Protein AF-A0A4P6EKT5-F1 (afdb_monomer)

Mean predicted aligned error: 14.94 Å

Structure (mmCIF, N/CA/C/O backbone):
data_AF-A0A4P6EKT5-F1
#
_entry.id   AF-A0A4P6EKT5-F1
#
loop_
_atom_site.group_PDB
_atom_site.id
_atom_site.type_symbol
_atom_site.label_atom_id
_atom_site.label_alt_id
_atom_site.label_comp_id
_atom_site.label_asym_id
_atom_site.label_entity_id
_atom_site.label_seq_id
_atom_site.pdbx_PDB_ins_code
_atom_site.Cartn_x
_atom_site.Cartn_y
_atom_site.Cartn_z
_atom_site.occupancy
_atom_site.B_iso_or_equiv
_atom_site.auth_seq_id
_atom_site.auth_comp_id
_atom_site.auth_asym_id
_atom_site.auth_atom_id
_atom_site.pdbx_PDB_model_num
ATOM 1 N N . MET A 1 1 ? 75.323 2.016 -79.384 1.00 43.81 1 MET A N 1
ATOM 2 C CA . MET A 1 1 ? 74.392 1.222 -78.558 1.00 43.81 1 MET A CA 1
ATOM 3 C C . MET A 1 1 ? 74.397 1.798 -77.155 1.00 43.81 1 MET A C 1
ATOM 5 O O . MET A 1 1 ? 75.401 1.647 -76.482 1.00 43.81 1 MET A O 1
ATOM 9 N N . LEU A 1 2 ? 73.335 2.485 -76.743 1.00 44.22 2 LEU A N 1
ATOM 10 C CA . LEU A 1 2 ? 73.057 2.832 -75.346 1.00 44.22 2 LEU A CA 1
ATOM 11 C C . LEU A 1 2 ? 71.533 2.922 -75.242 1.00 44.22 2 LEU A C 1
ATOM 13 O O . LEU A 1 2 ? 70.921 3.800 -75.841 1.00 44.22 2 LEU A O 1
ATOM 17 N N . GLY A 1 3 ? 70.935 1.916 -74.606 1.00 45.44 3 GLY A N 1
ATOM 18 C CA . GLY A 1 3 ? 69.505 1.854 -74.338 1.00 45.44 3 GLY A CA 1
ATOM 19 C C . GLY A 1 3 ? 69.230 2.393 -72.943 1.00 45.44 3 GLY A C 1
ATOM 20 O O . GLY A 1 3 ? 69.654 1.789 -71.962 1.00 45.44 3 GLY A O 1
ATOM 21 N N . GLU A 1 4 ? 68.513 3.509 -72.856 1.00 47.66 4 GLU A N 1
ATOM 22 C CA . GLU A 1 4 ? 67.884 3.956 -71.616 1.00 47.66 4 GLU A CA 1
ATOM 23 C C . GLU A 1 4 ? 66.466 3.385 -71.551 1.00 47.66 4 GLU A C 1
ATOM 25 O O . GLU A 1 4 ? 65.536 3.856 -72.204 1.00 47.66 4 GLU A O 1
ATOM 30 N N . THR A 1 5 ? 66.286 2.335 -70.754 1.00 54.72 5 THR A N 1
ATOM 31 C CA . THR A 1 5 ? 64.961 1.867 -70.347 1.00 54.72 5 THR A CA 1
ATOM 32 C C . THR A 1 5 ? 64.418 2.802 -69.270 1.00 54.72 5 THR A C 1
ATOM 34 O O . THR A 1 5 ? 64.662 2.607 -68.077 1.00 54.72 5 THR A O 1
ATOM 37 N N . GLY A 1 6 ? 63.679 3.829 -69.691 1.00 50.50 6 GLY A N 1
ATOM 38 C CA . GLY A 1 6 ? 62.895 4.677 -68.799 1.00 50.50 6 GLY A CA 1
ATOM 39 C C . GLY A 1 6 ? 61.802 3.863 -68.103 1.00 50.50 6 GLY A C 1
ATOM 40 O O . GLY A 1 6 ? 60.821 3.447 -68.717 1.00 50.50 6 GLY A O 1
ATOM 41 N N . ARG A 1 7 ? 61.968 3.626 -66.799 1.00 55.72 7 ARG A N 1
ATOM 42 C CA . ARG A 1 7 ? 60.959 3.012 -65.930 1.00 55.72 7 ARG A CA 1
ATOM 43 C C . ARG A 1 7 ? 59.828 4.021 -65.709 1.00 55.72 7 ARG A C 1
ATOM 45 O O . ARG A 1 7 ? 59.929 4.888 -64.849 1.00 55.72 7 ARG A O 1
ATOM 52 N N . GLN A 1 8 ? 58.757 3.923 -66.494 1.00 56.00 8 GLN A N 1
ATOM 53 C CA . GLN A 1 8 ? 57.528 4.681 -66.249 1.00 56.00 8 GLN A CA 1
ATOM 54 C C . GLN A 1 8 ? 56.895 4.213 -64.933 1.00 56.00 8 GLN A C 1
ATOM 56 O O . GLN A 1 8 ? 56.340 3.119 -64.841 1.00 56.00 8 GLN A O 1
ATOM 61 N N . VAL A 1 9 ? 56.988 5.055 -63.906 1.00 55.38 9 VAL A N 1
ATOM 62 C CA . VAL A 1 9 ? 56.207 4.925 -62.675 1.00 55.38 9 VAL A CA 1
ATOM 63 C C . VAL A 1 9 ? 54.763 5.281 -63.027 1.00 55.38 9 VAL A C 1
ATOM 65 O O . VAL A 1 9 ? 54.404 6.453 -63.117 1.00 55.38 9 VAL A O 1
ATOM 68 N N . GLN A 1 10 ? 53.940 4.265 -63.285 1.00 56.88 10 GLN A N 1
ATOM 69 C CA . GLN A 1 10 ? 52.498 4.440 -63.444 1.00 56.88 10 GLN A CA 1
ATOM 70 C C . GLN A 1 10 ? 51.913 4.936 -62.120 1.00 56.88 10 GLN A C 1
ATOM 72 O O . GLN A 1 10 ? 51.812 4.189 -61.148 1.00 56.88 10 GLN A O 1
ATOM 77 N N . SER A 1 11 ? 51.556 6.221 -62.080 1.00 57.22 11 SER A N 1
ATOM 78 C CA . SER A 1 11 ? 50.776 6.784 -60.980 1.00 57.22 11 SER A CA 1
ATOM 79 C C . SER A 1 11 ? 49.351 6.227 -61.043 1.00 57.22 11 SER A C 1
ATOM 81 O O . SER A 1 11 ? 48.744 6.251 -62.117 1.00 57.22 11 SER A O 1
ATOM 83 N N . PRO A 1 12 ? 48.800 5.714 -59.929 1.00 56.16 12 PRO A N 1
ATOM 84 C CA . PRO A 1 12 ? 47.447 5.179 -59.909 1.00 56.16 12 PRO A CA 1
ATOM 85 C C . PRO A 1 12 ? 46.445 6.278 -60.278 1.00 56.16 12 PRO A C 1
ATOM 87 O O . PRO A 1 12 ? 46.505 7.392 -59.755 1.00 56.16 12 PRO A O 1
ATOM 90 N N . ALA A 1 13 ? 45.530 5.959 -61.196 1.00 61.94 13 ALA A N 1
ATOM 91 C CA . ALA A 1 13 ? 44.534 6.899 -61.690 1.00 61.94 13 ALA A CA 1
ATOM 92 C C . ALA A 1 13 ? 43.679 7.462 -60.529 1.00 61.94 13 ALA A C 1
ATOM 94 O O . ALA A 1 13 ? 43.288 6.708 -59.629 1.00 61.94 13 ALA A O 1
ATOM 95 N N . PRO A 1 14 ? 43.352 8.768 -60.541 1.00 60.31 14 PRO A N 1
ATOM 96 C CA . PRO A 1 14 ? 42.637 9.445 -59.453 1.00 60.31 14 PRO A CA 1
ATOM 97 C C . PRO A 1 14 ? 41.260 8.833 -59.143 1.00 60.31 14 PRO A C 1
ATOM 99 O O . PRO A 1 14 ? 40.780 8.935 -58.013 1.00 60.31 14 PRO A O 1
ATOM 102 N N . ASP A 1 15 ? 40.643 8.142 -60.101 1.00 66.75 15 ASP A N 1
ATOM 103 C CA . ASP A 1 15 ? 39.347 7.482 -59.913 1.00 66.75 15 ASP A CA 1
ATOM 104 C C . ASP A 1 15 ? 39.442 6.194 -59.082 1.00 66.75 15 ASP A C 1
ATOM 106 O O . ASP A 1 15 ? 38.541 5.903 -58.291 1.00 66.75 15 ASP A O 1
ATOM 110 N N . SER A 1 16 ? 40.575 5.488 -59.138 1.00 66.81 16 SER A N 1
ATOM 111 C CA . SER A 1 16 ? 40.838 4.314 -58.294 1.00 66.81 16 SER A CA 1
ATOM 112 C C . SER A 1 16 ? 40.995 4.708 -56.823 1.00 66.81 16 SER A C 1
ATOM 114 O O . SER A 1 16 ? 40.473 4.036 -55.932 1.00 66.81 16 SER A O 1
ATOM 116 N N . ALA A 1 17 ? 41.654 5.842 -56.557 1.00 66.44 17 ALA A N 1
ATOM 117 C CA . ALA A 1 17 ? 41.811 6.377 -55.206 1.00 66.44 17 ALA A CA 1
ATOM 118 C C . ALA A 1 17 ? 40.467 6.840 -54.615 1.00 66.44 17 ALA A C 1
ATOM 120 O O . ALA A 1 17 ? 40.151 6.528 -53.465 1.00 66.44 17 ALA A O 1
ATOM 121 N N . ARG A 1 18 ? 39.627 7.516 -55.412 1.00 69.56 18 ARG A N 1
ATOM 122 C CA . ARG A 1 18 ? 38.277 7.938 -54.995 1.00 69.56 18 ARG A CA 1
ATOM 123 C C . ARG A 1 18 ? 37.367 6.748 -54.687 1.00 69.56 18 ARG A C 1
ATOM 125 O O . ARG A 1 18 ? 36.663 6.772 -53.677 1.00 69.56 18 ARG A O 1
ATOM 132 N N . GLY A 1 19 ? 37.418 5.696 -55.506 1.00 69.31 19 GLY A N 1
ATOM 133 C CA . GLY A 1 19 ? 36.674 4.455 -55.276 1.00 69.31 19 GLY A CA 1
ATOM 134 C C . GLY A 1 19 ? 37.071 3.753 -53.973 1.00 69.31 19 GLY A C 1
ATOM 135 O O . GLY A 1 19 ? 36.201 3.312 -53.219 1.00 69.31 19 GLY A O 1
ATOM 136 N N . LEU A 1 20 ? 38.368 3.726 -53.650 1.00 70.00 20 LEU A N 1
ATOM 137 C CA . LEU A 1 20 ? 38.875 3.116 -52.418 1.00 70.00 20 LEU A CA 1
ATOM 138 C C . LEU A 1 20 ? 38.437 3.884 -51.162 1.00 70.00 20 LEU A C 1
ATOM 140 O O . LEU A 1 20 ? 38.005 3.277 -50.182 1.00 70.00 20 LEU A O 1
ATOM 144 N N . VAL A 1 21 ? 38.494 5.220 -51.197 1.00 71.88 21 VAL A N 1
ATOM 145 C CA . VAL A 1 21 ? 38.071 6.087 -50.082 1.00 71.88 21 VAL A CA 1
ATOM 146 C C . VAL A 1 21 ? 36.554 6.006 -49.865 1.00 71.88 21 VAL A C 1
ATOM 148 O O . VAL A 1 21 ? 36.082 5.918 -48.725 1.00 71.88 21 VAL A O 1
ATOM 151 N N . ALA A 1 22 ? 35.773 5.961 -50.948 1.00 71.75 22 ALA A N 1
ATOM 152 C CA . ALA A 1 22 ? 34.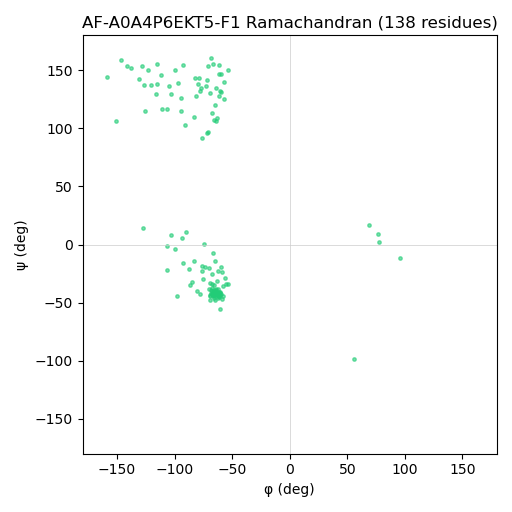330 5.735 -50.884 1.00 71.75 22 ALA A CA 1
ATOM 153 C C . ALA A 1 22 ? 33.988 4.336 -50.331 1.00 71.75 22 ALA A C 1
ATOM 155 O O . ALA A 1 22 ? 33.061 4.192 -49.532 1.00 71.75 22 ALA A O 1
ATOM 156 N N . GLY A 1 23 ? 34.760 3.309 -50.697 1.00 71.38 23 GLY A N 1
ATOM 157 C CA . GLY A 1 23 ? 34.627 1.953 -50.161 1.00 71.38 23 GLY A CA 1
ATOM 158 C C . GLY A 1 23 ? 34.953 1.870 -48.668 1.00 71.38 23 GLY A C 1
ATOM 159 O O . GLY A 1 23 ? 34.153 1.343 -47.893 1.00 71.38 23 GLY A O 1
ATOM 160 N N . LEU A 1 24 ? 36.075 2.459 -48.239 1.00 71.38 24 LEU A N 1
ATOM 161 C CA . LEU A 1 24 ? 36.501 2.474 -46.835 1.00 71.38 24 LEU A CA 1
ATOM 162 C C . LEU A 1 24 ? 35.522 3.233 -45.936 1.00 71.38 24 LEU A C 1
ATOM 164 O O . LEU A 1 24 ? 35.211 2.774 -44.838 1.00 71.38 24 LEU A O 1
ATOM 168 N N . SER A 1 25 ? 35.021 4.387 -46.383 1.00 65.88 25 SER A N 1
ATOM 169 C CA . SER A 1 25 ? 34.046 5.179 -45.620 1.00 65.88 25 SER A CA 1
ATOM 170 C C . SER A 1 25 ? 32.711 4.444 -45.461 1.00 65.88 25 SER A C 1
ATOM 172 O O . SER A 1 25 ? 32.126 4.444 -44.374 1.00 65.88 25 SER A O 1
ATOM 174 N N . ARG A 1 26 ? 32.256 3.744 -46.507 1.00 65.88 26 ARG A N 1
ATOM 175 C CA . ARG A 1 26 ? 31.032 2.932 -46.479 1.00 65.88 26 ARG A CA 1
ATOM 176 C C . ARG A 1 26 ? 31.198 1.677 -45.610 1.00 65.88 26 ARG A C 1
ATOM 178 O O . ARG A 1 26 ? 30.284 1.342 -44.857 1.00 65.88 26 ARG A O 1
ATOM 185 N N . ALA A 1 27 ? 32.368 1.035 -45.646 1.00 65.56 27 ALA A N 1
ATOM 186 C CA . ALA A 1 27 ? 32.715 -0.091 -44.776 1.00 65.56 27 ALA A CA 1
ATOM 187 C C . ALA A 1 27 ? 32.830 0.331 -43.300 1.00 65.56 27 ALA A C 1
ATOM 189 O O . ALA A 1 27 ? 32.252 -0.324 -42.434 1.00 65.56 27 ALA A O 1
ATOM 190 N N . ARG A 1 28 ? 33.476 1.472 -43.013 1.00 67.31 28 ARG A N 1
ATOM 191 C CA . ARG A 1 28 ? 33.546 2.052 -41.661 1.00 67.31 28 ARG A CA 1
ATOM 192 C C . ARG A 1 28 ? 32.164 2.357 -41.103 1.00 67.31 28 ARG A C 1
ATOM 194 O O . ARG A 1 28 ? 31.885 1.944 -39.987 1.00 67.31 28 ARG A O 1
ATOM 201 N N . ARG A 1 29 ? 31.283 2.997 -41.885 1.00 65.25 29 ARG A N 1
ATOM 202 C CA . ARG A 1 29 ? 29.899 3.279 -41.459 1.00 65.25 29 ARG A CA 1
ATOM 203 C C . ARG A 1 29 ? 29.135 2.011 -41.083 1.00 65.25 29 ARG A C 1
ATOM 205 O O . ARG A 1 29 ? 28.459 1.990 -40.060 1.00 65.25 29 ARG A O 1
ATOM 212 N N . ARG A 1 30 ? 29.246 0.952 -41.890 1.00 66.81 30 ARG A N 1
ATOM 213 C CA . ARG A 1 30 ? 28.594 -0.335 -41.597 1.00 66.81 30 ARG A CA 1
ATOM 214 C C . ARG A 1 30 ? 29.160 -0.983 -40.333 1.00 66.81 30 ARG A C 1
ATOM 216 O O . ARG A 1 30 ? 28.382 -1.433 -39.501 1.00 66.81 30 ARG A O 1
ATOM 223 N N . GLY A 1 31 ? 30.482 -0.959 -40.156 1.00 64.56 31 GLY A N 1
ATOM 224 C CA . GLY A 1 31 ? 31.139 -1.453 -38.944 1.00 64.56 31 GLY A CA 1
ATOM 225 C C . GLY A 1 31 ? 30.712 -0.690 -37.688 1.00 64.56 31 GLY A C 1
ATOM 226 O O . GLY A 1 31 ? 30.353 -1.309 -36.693 1.00 64.56 31 GLY A O 1
ATOM 227 N N . THR A 1 32 ? 30.650 0.644 -37.746 1.00 65.19 32 THR A N 1
ATOM 228 C CA . THR A 1 32 ? 30.197 1.468 -36.612 1.00 65.19 32 THR A CA 1
ATOM 229 C C . THR A 1 32 ? 28.726 1.253 -36.273 1.00 65.19 32 THR A C 1
ATOM 231 O O . THR A 1 32 ? 28.374 1.273 -35.100 1.00 65.19 32 THR A O 1
ATOM 234 N N . ILE A 1 33 ? 27.868 1.012 -37.270 1.00 68.69 33 ILE A N 1
ATOM 235 C CA . ILE A 1 33 ? 26.448 0.716 -37.033 1.00 68.69 33 ILE A CA 1
ATOM 236 C C . ILE A 1 33 ? 26.291 -0.655 -36.368 1.00 68.69 33 ILE A C 1
ATOM 238 O O . ILE A 1 33 ? 25.538 -0.773 -35.408 1.00 68.69 33 ILE A O 1
ATOM 242 N N . LEU A 1 34 ? 27.020 -1.674 -36.834 1.00 69.62 34 LEU A N 1
ATOM 243 C CA . LEU A 1 34 ? 26.959 -3.021 -36.259 1.00 69.62 34 LEU A CA 1
ATOM 244 C C . LEU A 1 34 ? 27.492 -3.059 -34.821 1.00 69.62 34 LEU A C 1
ATOM 246 O O . LEU A 1 34 ? 26.838 -3.617 -33.945 1.00 69.62 34 LEU A O 1
ATOM 250 N N . VAL A 1 35 ? 28.640 -2.425 -34.560 1.00 66.75 35 VAL A N 1
ATOM 251 C CA . VAL A 1 35 ? 29.213 -2.332 -33.206 1.00 66.75 35 VAL A CA 1
ATOM 252 C C . VAL A 1 35 ? 28.323 -1.486 -32.293 1.00 66.75 35 VAL A C 1
ATOM 254 O O . VAL A 1 35 ? 28.070 -1.872 -31.155 1.00 66.75 35 VAL A O 1
ATOM 257 N N . GLY A 1 36 ? 27.786 -0.371 -32.797 1.00 66.81 36 GLY A N 1
ATOM 258 C CA . GLY A 1 36 ? 26.833 0.455 -32.059 1.00 66.81 36 GLY A CA 1
ATOM 259 C C . GLY A 1 36 ? 25.564 -0.313 -31.688 1.00 66.81 36 GLY A C 1
ATOM 260 O O . GLY A 1 36 ? 25.128 -0.247 -30.544 1.00 66.81 36 GLY A O 1
ATOM 261 N N . ALA A 1 37 ? 25.009 -1.103 -32.611 1.00 66.12 37 ALA A N 1
ATOM 262 C CA . ALA A 1 37 ? 23.833 -1.934 -32.360 1.00 66.12 37 ALA A CA 1
ATOM 263 C C . ALA A 1 37 ? 24.106 -3.042 -31.329 1.00 66.12 37 ALA A C 1
ATOM 265 O O . ALA A 1 37 ? 23.272 -3.271 -30.457 1.00 66.12 37 ALA A O 1
ATOM 266 N N . ALA A 1 38 ? 25.281 -3.679 -31.376 1.00 68.69 38 ALA A N 1
ATOM 267 C CA . ALA A 1 38 ? 25.667 -4.724 -30.426 1.00 68.69 38 ALA A CA 1
ATOM 268 C C . ALA A 1 38 ? 25.753 -4.230 -28.970 1.00 68.69 38 ALA A C 1
ATOM 270 O O . ALA A 1 38 ? 25.623 -5.035 -28.056 1.00 68.69 38 ALA A O 1
ATOM 271 N N . ILE A 1 39 ? 25.945 -2.925 -28.750 1.00 68.88 39 ILE A N 1
ATOM 272 C CA 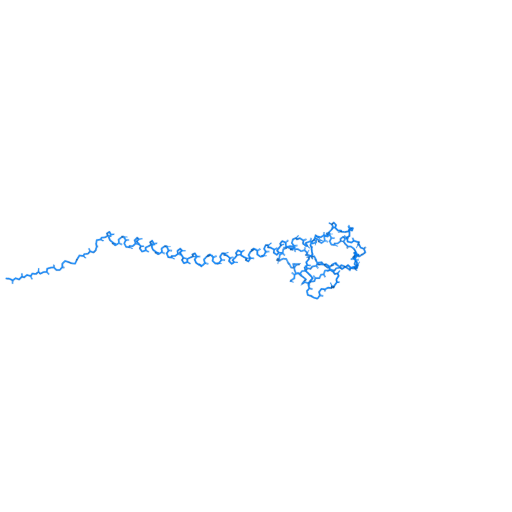. ILE A 1 39 ? 25.964 -2.308 -27.414 1.00 68.88 39 ILE A CA 1
ATOM 273 C C . ILE A 1 39 ? 24.601 -1.692 -27.080 1.00 68.88 39 ILE A C 1
ATOM 275 O O . ILE A 1 39 ? 24.078 -1.879 -25.983 1.00 68.88 39 ILE A O 1
ATOM 279 N N . ALA A 1 40 ? 24.002 -0.973 -28.030 1.00 71.81 40 ALA A N 1
ATOM 280 C CA . ALA A 1 40 ? 22.752 -0.260 -27.810 1.00 71.81 40 ALA A CA 1
ATOM 281 C C . ALA A 1 40 ? 21.581 -1.212 -27.552 1.00 71.81 40 ALA A C 1
ATOM 283 O O . ALA A 1 40 ? 20.786 -0.949 -26.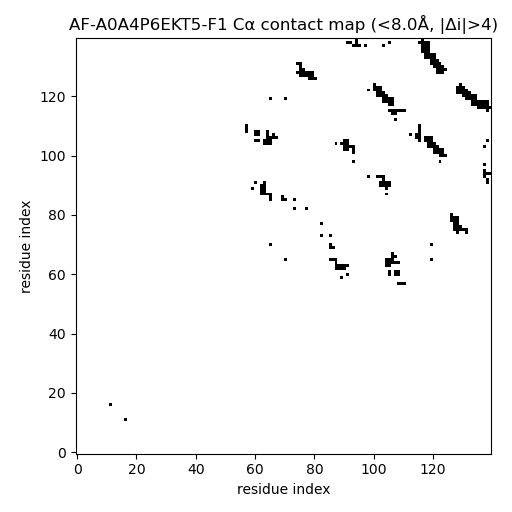659 1.00 71.81 40 ALA A O 1
ATOM 284 N N . ILE A 1 41 ? 21.481 -2.327 -28.284 1.00 75.56 41 ILE A N 1
ATOM 285 C CA . ILE A 1 41 ? 20.386 -3.291 -28.111 1.00 75.56 41 ILE A CA 1
ATOM 286 C C . ILE A 1 41 ? 20.370 -3.872 -26.688 1.00 75.56 41 ILE A C 1
ATOM 288 O O . ILE A 1 41 ? 19.344 -3.706 -26.028 1.00 75.56 41 ILE A O 1
ATOM 292 N N . PRO A 1 42 ? 21.457 -4.483 -26.166 1.00 73.69 42 PRO A N 1
ATOM 293 C CA . PRO A 1 42 ? 21.450 -5.014 -24.806 1.00 73.69 42 PRO A CA 1
ATOM 294 C C . PRO A 1 42 ? 21.193 -3.927 -23.757 1.00 73.69 42 PRO A C 1
ATOM 296 O O . PRO A 1 42 ? 20.399 -4.150 -22.844 1.00 73.69 42 PRO A O 1
ATOM 299 N N . ALA A 1 43 ? 21.782 -2.734 -23.911 1.00 73.31 43 ALA A N 1
ATOM 300 C CA . ALA A 1 43 ? 21.554 -1.617 -22.993 1.00 73.31 43 ALA A CA 1
ATOM 301 C C . ALA A 1 43 ? 20.083 -1.162 -22.971 1.00 73.31 43 ALA A C 1
ATOM 303 O O . ALA A 1 43 ? 19.512 -0.970 -21.899 1.00 73.31 43 ALA A O 1
ATOM 304 N N . VAL A 1 44 ? 19.447 -1.045 -24.141 1.00 75.50 44 VAL A N 1
ATOM 305 C CA . VAL A 1 44 ? 18.025 -0.692 -24.262 1.00 75.50 44 VAL A CA 1
ATOM 306 C C . VAL A 1 44 ? 17.142 -1.791 -23.682 1.00 75.50 44 VAL A C 1
ATOM 308 O O . VAL A 1 44 ? 16.199 -1.476 -22.964 1.00 75.50 44 VAL A O 1
ATOM 311 N N . THR A 1 45 ? 17.443 -3.070 -23.925 1.00 72.25 45 THR A N 1
ATOM 312 C CA . THR A 1 45 ? 16.665 -4.170 -23.333 1.00 72.25 45 THR A CA 1
ATOM 313 C C . THR A 1 45 ? 16.785 -4.210 -21.813 1.00 72.25 45 THR A C 1
ATOM 315 O O . THR A 1 45 ? 15.771 -4.355 -21.140 1.00 72.25 45 THR A O 1
ATOM 318 N N . LEU A 1 46 ? 17.987 -4.015 -21.259 1.00 69.62 46 LEU A N 1
ATOM 319 C CA . LEU A 1 46 ? 18.199 -3.936 -19.811 1.00 69.62 46 LEU A CA 1
ATOM 320 C C . LEU A 1 46 ? 17.438 -2.752 -19.205 1.00 69.62 46 LEU A C 1
ATOM 322 O O . LEU A 1 46 ? 16.723 -2.932 -18.224 1.00 69.62 46 LEU A O 1
ATOM 326 N N . GLY A 1 47 ? 17.525 -1.573 -19.827 1.00 71.62 47 GLY A N 1
ATOM 327 C CA . GLY A 1 47 ? 16.770 -0.395 -19.397 1.00 71.62 47 GLY A CA 1
ATOM 328 C C . GLY A 1 47 ? 15.252 -0.579 -19.496 1.00 71.62 47 GLY A C 1
ATOM 329 O O . GLY A 1 47 ? 14.516 -0.152 -18.615 1.00 71.62 47 GLY A O 1
ATOM 330 N N . ALA A 1 48 ? 14.759 -1.255 -20.534 1.00 71.19 48 ALA A N 1
ATOM 331 C CA . ALA A 1 48 ? 13.334 -1.537 -20.682 1.00 71.19 48 ALA A CA 1
ATOM 332 C C . ALA A 1 48 ? 12.821 -2.515 -19.613 1.00 71.19 48 ALA A C 1
ATOM 334 O O . ALA A 1 48 ? 11.708 -2.344 -19.122 1.00 71.19 48 ALA A O 1
ATOM 335 N N . VAL A 1 49 ? 13.622 -3.514 -19.225 1.00 73.25 49 VAL A N 1
ATOM 336 C CA . VAL A 1 49 ? 13.263 -4.466 -18.161 1.00 73.25 49 VAL A CA 1
ATOM 337 C C . VAL A 1 49 ? 13.194 -3.774 -16.802 1.00 73.25 49 VAL A C 1
ATOM 339 O O . VAL A 1 49 ? 12.229 -3.988 -16.074 1.00 73.25 49 VAL A O 1
ATOM 342 N N . THR A 1 50 ? 14.163 -2.918 -16.463 1.00 63.75 50 THR A N 1
ATOM 343 C CA . THR A 1 50 ? 14.152 -2.197 -15.179 1.00 63.75 50 THR A CA 1
ATOM 344 C C . THR A 1 50 ? 12.983 -1.221 -15.085 1.00 63.75 50 THR A C 1
ATOM 346 O O . THR A 1 50 ? 12.283 -1.202 -14.075 1.00 63.75 50 THR A O 1
ATOM 349 N N . VAL A 1 51 ? 12.713 -0.468 -16.156 1.00 64.31 51 VAL A N 1
ATOM 350 C CA . VAL A 1 51 ? 11.542 0.418 -16.232 1.00 64.31 51 VAL A CA 1
ATOM 351 C C . VAL A 1 51 ? 10.244 -0.390 -16.178 1.00 64.31 51 VAL A C 1
ATOM 353 O O . VAL A 1 51 ? 9.315 -0.011 -15.471 1.00 64.31 51 VAL A O 1
ATOM 356 N N . GLY 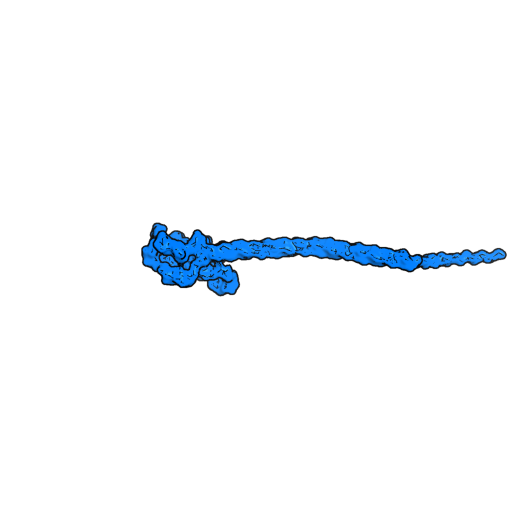A 1 52 ? 10.179 -1.528 -16.873 1.00 60.41 52 GLY A N 1
ATOM 357 C CA . GLY A 1 52 ? 9.021 -2.418 -16.856 1.00 60.41 52 GLY A CA 1
ATOM 358 C C . GLY A 1 52 ? 8.710 -2.975 -15.465 1.00 60.41 52 GLY A C 1
ATOM 359 O O . GLY A 1 52 ? 7.551 -2.951 -15.058 1.00 60.41 52 GLY A O 1
ATOM 360 N N . LEU A 1 53 ? 9.729 -3.418 -14.717 1.00 60.38 53 LEU A N 1
ATOM 361 C CA . LEU A 1 53 ? 9.572 -3.884 -13.334 1.00 60.38 53 LEU A CA 1
ATOM 362 C C . LEU A 1 53 ? 9.122 -2.757 -12.399 1.00 60.38 53 LEU A C 1
ATOM 364 O O . LEU A 1 53 ? 8.208 -2.960 -11.608 1.00 60.38 53 LEU A O 1
ATOM 368 N N . ALA A 1 54 ? 9.715 -1.567 -12.515 1.00 60.88 54 ALA A N 1
ATOM 369 C CA . ALA A 1 54 ? 9.326 -0.419 -11.698 1.00 60.88 54 ALA A CA 1
ATOM 370 C C . ALA A 1 54 ? 7.851 -0.039 -11.917 1.00 60.88 54 ALA A C 1
ATOM 372 O O . ALA A 1 54 ? 7.127 0.202 -10.955 1.00 60.88 54 ALA A O 1
ATOM 373 N N . VAL A 1 55 ? 7.387 -0.064 -13.172 1.00 59.72 55 VAL A N 1
ATOM 374 C CA . VAL A 1 55 ? 5.980 0.188 -13.528 1.00 59.72 55 VAL A CA 1
ATOM 375 C C . VAL A 1 55 ? 5.053 -0.942 -13.061 1.00 59.72 55 VAL A C 1
ATOM 377 O O . VAL A 1 55 ? 3.892 -0.696 -12.740 1.00 59.72 55 VAL A O 1
ATOM 380 N N . ALA A 1 56 ? 5.521 -2.191 -13.042 1.00 57.97 56 ALA A N 1
ATOM 381 C CA . ALA A 1 56 ? 4.735 -3.311 -12.531 1.00 57.97 56 ALA A CA 1
ATOM 382 C C . ALA A 1 56 ? 4.552 -3.215 -11.007 1.00 57.97 56 ALA A C 1
ATOM 384 O O . ALA A 1 56 ? 3.417 -3.277 -10.538 1.00 57.97 56 ALA A O 1
ATOM 385 N N . ASN A 1 57 ? 5.633 -2.959 -10.265 1.00 59.22 57 ASN A N 1
ATOM 386 C CA . ASN A 1 57 ? 5.595 -2.792 -8.811 1.00 59.22 57 ASN A CA 1
ATOM 387 C C . ASN A 1 57 ? 4.768 -1.569 -8.393 1.00 59.22 57 ASN A C 1
ATOM 389 O O . ASN A 1 57 ? 3.991 -1.643 -7.444 1.00 59.22 57 ASN A O 1
ATOM 393 N N . SER A 1 58 ? 4.855 -0.457 -9.132 1.00 55.06 58 SER A N 1
ATOM 394 C CA . SER A 1 58 ? 4.032 0.721 -8.840 1.00 55.06 58 SER A CA 1
ATOM 395 C C . SER A 1 58 ? 2.534 0.437 -9.010 1.00 55.06 58 SER A C 1
ATOM 397 O O . SER A 1 58 ? 1.720 0.960 -8.259 1.00 55.06 58 SER A O 1
ATOM 399 N N . ARG A 1 59 ? 2.151 -0.458 -9.934 1.00 56.88 59 ARG A N 1
ATOM 400 C CA . ARG A 1 59 ? 0.745 -0.858 -10.115 1.00 56.88 59 ARG A CA 1
ATOM 401 C C . ARG A 1 59 ? 0.202 -1.773 -9.020 1.00 56.88 59 ARG A C 1
ATOM 403 O O . ARG A 1 59 ? -1.020 -1.897 -8.918 1.00 56.88 59 ARG A O 1
ATOM 410 N N . GLU A 1 60 ? 1.058 -2.436 -8.251 1.00 55.03 60 GLU A N 1
ATOM 411 C CA . GLU A 1 60 ? 0.644 -3.187 -7.061 1.00 55.03 60 GLU A CA 1
ATOM 412 C C . GLU A 1 60 ? 0.399 -2.227 -5.890 1.00 55.03 60 GLU A C 1
ATOM 414 O O . GLU A 1 60 ? -0.654 -2.304 -5.255 1.00 55.03 60 GLU A O 1
ATOM 419 N N . ALA A 1 61 ? 1.281 -1.238 -5.710 1.00 55.16 61 ALA A N 1
ATOM 420 C CA . ALA A 1 61 ? 1.112 -0.164 -4.729 1.00 55.16 61 ALA A CA 1
ATOM 421 C C . ALA A 1 61 ? -0.123 0.716 -5.012 1.00 55.16 61 ALA A C 1
ATOM 423 O O . ALA A 1 61 ? -0.896 0.991 -4.097 1.00 55.16 61 ALA A O 1
ATOM 424 N N . ASP A 1 62 ? -0.392 1.063 -6.280 1.00 59.16 62 ASP A N 1
ATOM 425 C CA . ASP A 1 62 ? -1.597 1.814 -6.686 1.00 59.16 62 ASP A CA 1
ATOM 426 C C . ASP A 1 62 ? -2.906 1.133 -6.254 1.00 59.16 62 ASP A C 1
ATOM 428 O O . ASP A 1 62 ? -3.923 1.793 -6.043 1.00 59.16 62 ASP A O 1
ATOM 432 N N . ARG A 1 63 ? -2.913 -0.200 -6.140 1.00 66.25 63 ARG A N 1
ATOM 433 C CA . ARG A 1 63 ? -4.117 -0.974 -5.806 1.00 66.25 63 ARG A CA 1
ATOM 434 C C . ARG A 1 63 ? -4.298 -1.241 -4.318 1.00 66.25 63 ARG A C 1
ATOM 436 O O . ARG A 1 63 ? -5.398 -1.640 -3.932 1.00 66.25 63 ARG A O 1
ATOM 443 N N . ALA A 1 64 ? -3.245 -1.050 -3.529 1.00 75.19 64 ALA A N 1
ATOM 444 C CA . ALA A 1 64 ? -3.255 -1.153 -2.074 1.00 75.19 64 ALA A CA 1
ATOM 445 C C . ALA A 1 64 ? -3.250 0.225 -1.391 1.00 75.19 64 ALA A C 1
ATOM 447 O O . ALA A 1 64 ? -3.107 0.292 -0.173 1.00 75.19 64 ALA A O 1
ATOM 448 N N . LEU A 1 65 ? -3.399 1.308 -2.165 1.00 87.62 65 LEU A N 1
ATOM 449 C CA . LEU A 1 65 ? -3.433 2.674 -1.660 1.00 87.62 65 LEU A CA 1
ATOM 450 C C . LEU A 1 65 ? -4.688 2.909 -0.819 1.00 87.62 65 LEU A C 1
ATOM 452 O O . LEU A 1 65 ? -5.794 2.952 -1.358 1.00 87.62 65 LEU A O 1
ATOM 456 N N . LEU A 1 66 ? -4.501 3.128 0.478 1.00 90.19 66 LEU A N 1
ATOM 457 C CA . LEU A 1 66 ? -5.544 3.587 1.385 1.00 90.19 66 LEU A CA 1
ATOM 458 C C . LEU A 1 66 ? -5.252 5.047 1.721 1.00 90.19 66 LEU A C 1
ATOM 460 O O . LEU A 1 66 ? -4.212 5.352 2.296 1.00 90.19 66 LEU A O 1
ATOM 464 N N . THR A 1 67 ? -6.137 5.967 1.339 1.00 90.25 67 THR A N 1
ATOM 465 C CA . THR A 1 67 ? -5.871 7.392 1.576 1.00 90.25 67 THR A CA 1
ATOM 466 C C . THR A 1 67 ? -5.973 7.724 3.063 1.00 90.25 67 THR A C 1
ATOM 468 O O . THR A 1 67 ? -6.738 7.099 3.798 1.00 90.25 67 THR A O 1
ATOM 471 N N . ALA A 1 68 ? -5.262 8.762 3.511 1.00 90.88 68 ALA A N 1
ATOM 472 C CA . ALA A 1 68 ? -5.341 9.225 4.899 1.00 90.88 68 ALA A CA 1
ATOM 473 C C . ALA A 1 68 ? -6.783 9.559 5.338 1.00 90.88 68 ALA A C 1
ATOM 475 O O . ALA A 1 68 ? -7.161 9.316 6.482 1.00 90.88 68 ALA A O 1
ATOM 476 N N . GLU A 1 69 ? -7.608 10.075 4.421 1.00 92.00 69 GLU A N 1
ATOM 477 C CA . GLU A 1 69 ? -9.021 10.372 4.680 1.00 92.00 69 GLU A CA 1
ATOM 478 C C . GLU A 1 69 ? -9.856 9.101 4.882 1.00 92.00 69 GLU A C 1
ATOM 480 O O . GLU A 1 69 ? -10.701 9.060 5.775 1.00 92.00 69 GLU A O 1
ATOM 485 N N . GLN A 1 70 ? -9.622 8.057 4.081 1.00 94.44 70 GLN A N 1
ATOM 486 C CA . GLN A 1 70 ? -10.291 6.764 4.245 1.00 94.44 70 GLN A CA 1
ATOM 487 C C . GLN A 1 70 ? -9.818 6.062 5.518 1.00 94.44 70 GLN A C 1
ATOM 489 O O . GLN A 1 70 ? -10.641 5.578 6.289 1.00 94.44 70 GLN A O 1
ATOM 494 N N . PHE A 1 71 ? -8.508 6.055 5.777 1.00 94.38 71 PHE A N 1
ATOM 495 C CA . PHE A 1 71 ? -7.942 5.469 6.989 1.00 94.38 71 PHE A CA 1
ATOM 496 C C . PHE A 1 71 ? -8.489 6.142 8.254 1.00 9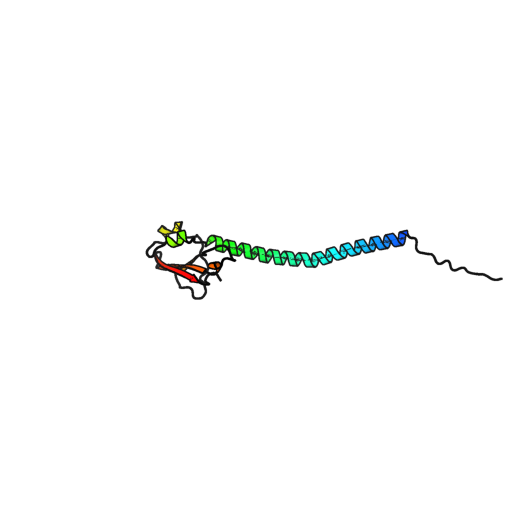4.38 71 PHE A C 1
ATOM 498 O O . PHE A 1 71 ? -8.896 5.456 9.185 1.00 94.38 71 PHE A O 1
ATOM 505 N N . GLY A 1 72 ? -8.598 7.476 8.266 1.00 95.06 72 GLY A N 1
ATOM 506 C CA . GLY A 1 72 ? -9.162 8.229 9.392 1.00 95.06 72 GLY A CA 1
ATOM 507 C C . GLY A 1 72 ? -10.650 7.965 9.671 1.00 95.06 72 GLY A C 1
ATOM 508 O O . GLY A 1 72 ? -11.148 8.335 10.736 1.00 95.06 72 GLY A O 1
ATOM 509 N N . GLN A 1 73 ? -11.368 7.332 8.739 1.00 96.31 73 GLN A N 1
ATOM 510 C CA . GLN A 1 73 ? -12.760 6.918 8.930 1.00 96.31 73 GLN A CA 1
ATOM 511 C C . GLN A 1 73 ? -12.889 5.534 9.573 1.00 96.31 73 GLN A C 1
ATOM 513 O O . GLN A 1 73 ? -13.933 5.256 10.159 1.00 96.31 73 GLN A O 1
ATOM 518 N N . ILE A 1 74 ? -11.848 4.700 9.502 1.00 97.25 74 ILE A N 1
ATOM 519 C CA . ILE A 1 74 ? -11.848 3.340 10.043 1.00 97.25 74 ILE A CA 1
ATOM 520 C C . ILE A 1 74 ? -11.660 3.390 11.557 1.00 97.25 74 ILE A C 1
ATOM 522 O O . ILE A 1 74 ? -10.774 4.073 12.075 1.00 97.25 74 ILE A O 1
ATOM 526 N N . ARG A 1 75 ? -12.494 2.652 12.287 1.00 96.75 75 ARG A N 1
ATOM 527 C CA . ARG A 1 75 ? -12.491 2.608 13.748 1.00 96.75 75 ARG A CA 1
ATOM 528 C C . ARG A 1 75 ? -12.440 1.179 14.259 1.00 96.75 75 ARG A C 1
ATOM 530 O O . ARG A 1 75 ? -12.902 0.235 13.628 1.00 96.75 75 ARG A O 1
ATOM 537 N N . VAL A 1 76 ? -11.901 1.032 15.465 1.00 97.25 76 VAL A N 1
ATOM 538 C CA . VAL A 1 76 ? -11.967 -0.231 16.205 1.00 97.25 76 VAL A CA 1
ATOM 539 C C . VAL A 1 76 ? -13.433 -0.613 16.427 1.00 97.25 76 VAL A C 1
ATOM 541 O O . VAL A 1 76 ? -14.230 0.207 16.882 1.00 97.25 76 VAL A O 1
ATOM 544 N N . GLY A 1 77 ? -13.761 -1.866 16.125 1.00 97.12 77 GLY A N 1
ATOM 545 C CA . GLY A 1 77 ? -15.106 -2.431 16.160 1.00 97.12 77 GLY A CA 1
ATOM 546 C C . GLY A 1 77 ? -15.824 -2.436 14.811 1.00 97.12 77 GLY A C 1
ATOM 547 O O . GLY A 1 77 ? -16.842 -3.115 14.700 1.00 97.12 77 GLY A O 1
ATOM 548 N N . ASP A 1 78 ? -15.308 -1.739 13.794 1.00 97.75 78 ASP A N 1
ATOM 549 C CA . ASP A 1 78 ? -15.907 -1.768 12.460 1.00 97.75 78 ASP A CA 1
ATOM 550 C C . ASP A 1 78 ? -15.821 -3.174 11.863 1.00 97.75 78 ASP A C 1
ATOM 552 O O . ASP A 1 78 ? -14.772 -3.824 11.905 1.00 97.75 78 ASP A O 1
ATOM 556 N N . ALA A 1 79 ? -16.923 -3.63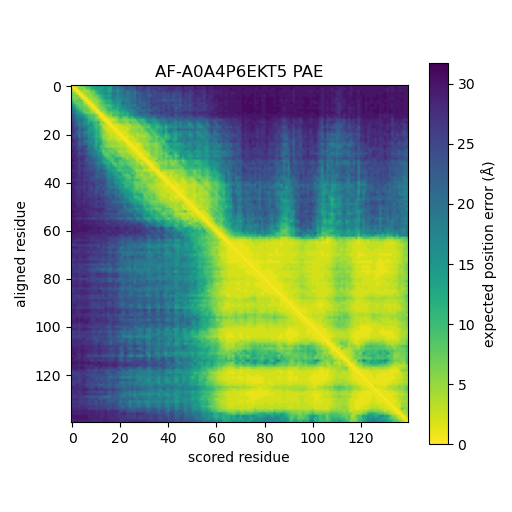4 11.274 1.00 97.00 79 ALA A N 1
ATOM 557 C CA . ALA A 1 79 ? -16.929 -4.864 10.502 1.00 97.00 79 ALA A CA 1
ATOM 558 C C . ALA A 1 79 ? -16.354 -4.615 9.109 1.00 97.00 79 ALA A C 1
ATOM 560 O O . ALA A 1 79 ? -16.699 -3.641 8.436 1.00 97.00 79 ALA A O 1
ATOM 561 N N . ARG A 1 80 ? -15.526 -5.544 8.630 1.00 94.50 80 ARG A N 1
ATOM 562 C CA . ARG A 1 80 ? -14.881 -5.472 7.314 1.00 94.50 80 ARG A CA 1
ATOM 563 C C . ARG A 1 80 ? -15.876 -5.260 6.171 1.00 94.50 80 ARG A C 1
ATOM 565 O O . ARG A 1 80 ? -15.562 -4.577 5.201 1.00 94.50 80 ARG A O 1
ATOM 572 N N . THR A 1 81 ? -17.079 -5.821 6.283 1.00 94.62 81 THR A N 1
ATOM 573 C CA . THR A 1 81 ? -18.159 -5.649 5.299 1.00 94.62 81 THR A CA 1
ATOM 574 C C . THR A 1 81 ? -18.703 -4.227 5.249 1.00 94.62 81 THR A C 1
ATOM 576 O O . THR A 1 81 ? -19.067 -3.756 4.174 1.00 94.62 81 THR A O 1
ATOM 579 N N . ASP A 1 82 ? -18.729 -3.535 6.384 1.00 95.56 82 ASP A N 1
ATOM 580 C CA . ASP A 1 82 ? -19.349 -2.217 6.518 1.00 95.56 82 ASP A CA 1
ATOM 581 C C . ASP A 1 82 ? -18.405 -1.133 5.984 1.00 95.56 82 ASP A C 1
ATOM 583 O O . ASP A 1 82 ? -18.816 -0.236 5.242 1.00 95.56 82 ASP A O 1
ATOM 587 N N . ILE A 1 83 ? -17.107 -1.280 6.264 1.00 95.69 83 ILE A N 1
ATOM 588 C CA . ILE A 1 83 ? -16.048 -0.384 5.775 1.00 95.69 83 ILE A CA 1
ATOM 589 C C . ILE A 1 83 ? -15.395 -0.855 4.474 1.00 95.69 83 ILE A C 1
ATOM 591 O O . ILE A 1 83 ? -14.460 -0.224 3.990 1.00 95.69 83 ILE A O 1
ATOM 595 N N . GLY A 1 84 ? -15.894 -1.923 3.849 1.00 92.88 84 GLY A N 1
ATOM 596 C CA . GLY A 1 84 ? -15.319 -2.476 2.617 1.00 92.88 84 GLY A CA 1
ATOM 597 C C . GLY A 1 84 ? -15.290 -1.493 1.439 1.00 92.88 84 GLY A C 1
ATOM 598 O O . GLY A 1 84 ? -14.520 -1.674 0.503 1.00 92.88 84 GLY A O 1
ATOM 599 N N . HIS A 1 85 ? -16.100 -0.433 1.491 1.00 92.00 85 HIS A N 1
ATOM 600 C CA . HIS A 1 85 ? -16.079 0.664 0.522 1.00 92.00 85 HIS A CA 1
ATOM 601 C C . HIS A 1 85 ? -14.900 1.637 0.716 1.00 92.00 85 HIS A C 1
ATOM 603 O O . HIS A 1 85 ? -14.532 2.336 -0.227 1.00 92.00 85 HIS A O 1
ATOM 609 N N . LEU A 1 86 ? -14.326 1.692 1.922 1.00 93.88 86 LEU A N 1
ATOM 610 C CA . LEU A 1 86 ? -13.117 2.453 2.245 1.00 93.88 86 LEU A CA 1
ATOM 611 C C . LEU A 1 86 ? -11.856 1.655 1.916 1.00 93.88 86 LEU A C 1
ATOM 613 O O . LEU A 1 86 ? -10.835 2.237 1.559 1.00 93.88 86 LEU A O 1
ATOM 617 N N . LEU A 1 87 ? -11.931 0.329 2.049 1.00 92.50 87 LEU A N 1
ATOM 618 C CA . LEU A 1 87 ? -10.784 -0.553 1.896 1.00 92.50 87 LEU A CA 1
ATOM 619 C C . LEU A 1 87 ? -10.424 -0.779 0.419 1.00 92.50 87 LEU A C 1
ATOM 621 O O . LEU A 1 87 ? -11.293 -1.095 -0.403 1.00 92.50 87 LEU A O 1
ATOM 625 N N . PRO A 1 88 ? -9.131 -0.701 0.069 1.00 90.12 88 PRO A N 1
ATOM 626 C CA . PRO A 1 88 ? -8.645 -1.152 -1.222 1.00 90.12 88 PRO A CA 1
ATOM 627 C C . PRO A 1 88 ? -8.887 -2.650 -1.409 1.00 90.12 88 PRO A C 1
ATOM 629 O O . PRO A 1 88 ? -8.942 -3.430 -0.460 1.00 90.12 88 PRO A O 1
ATOM 632 N N . ARG A 1 89 ? -8.992 -3.080 -2.669 1.00 84.19 89 ARG A N 1
ATOM 633 C CA . ARG A 1 89 ? -9.181 -4.506 -2.991 1.00 84.19 89 ARG A CA 1
ATOM 634 C C . ARG A 1 89 ? -7.945 -5.360 -2.717 1.00 84.19 89 ARG A C 1
ATOM 636 O O . ARG A 1 89 ? -8.067 -6.580 -2.672 1.00 84.19 89 ARG A O 1
ATOM 643 N N . TYR A 1 90 ? -6.777 -4.735 -2.636 1.00 86.69 90 TYR A N 1
ATOM 644 C CA . TYR A 1 90 ? -5.499 -5.407 -2.470 1.00 86.69 90 TYR A CA 1
ATOM 645 C C . TYR A 1 90 ? -4.812 -4.878 -1.219 1.00 86.69 90 TYR A C 1
ATOM 647 O O . TYR A 1 90 ? -4.987 -3.722 -0.844 1.00 86.69 90 TYR A O 1
ATOM 655 N N . THR A 1 91 ? -4.019 -5.739 -0.601 1.00 89.12 91 THR A N 1
ATOM 656 C CA . THR A 1 91 ? -3.173 -5.422 0.546 1.00 89.12 91 THR A CA 1
ATOM 657 C C . THR A 1 91 ? -1.718 -5.583 0.128 1.00 89.12 91 THR A C 1
ATOM 659 O O . THR A 1 91 ? -1.404 -6.362 -0.778 1.00 89.12 91 THR A O 1
ATOM 662 N N . LEU A 1 92 ? -0.821 -4.883 0.809 1.00 86.38 92 LEU A N 1
ATOM 663 C CA . LEU A 1 92 ? 0.604 -5.160 0.742 1.00 86.38 92 LEU A CA 1
ATOM 664 C C . LEU A 1 92 ? 0.909 -6.532 1.374 1.00 86.38 92 LEU A C 1
ATOM 666 O O . LEU A 1 92 ? 0.145 -7.014 2.224 1.00 86.38 92 LEU A O 1
ATOM 670 N N . PRO A 1 93 ? 2.017 -7.179 0.975 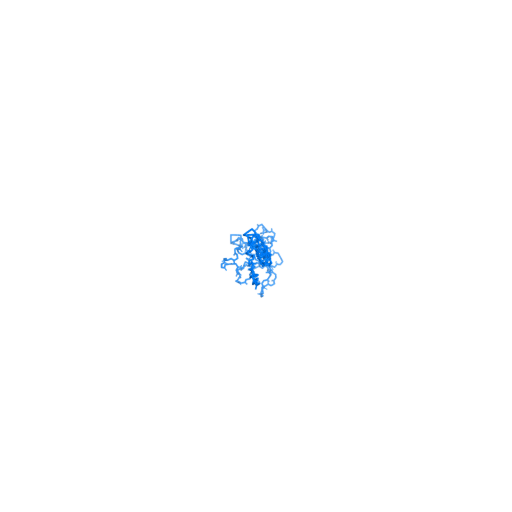1.00 85.44 93 PRO A N 1
ATOM 671 C CA . PRO A 1 93 ? 2.566 -8.307 1.716 1.00 85.44 93 PRO A CA 1
ATOM 672 C C . PRO A 1 93 ? 2.791 -7.936 3.188 1.00 85.44 93 PRO A C 1
ATOM 674 O O . PRO A 1 93 ? 3.073 -6.783 3.508 1.00 85.44 93 PRO A O 1
ATOM 677 N N . ARG A 1 94 ? 2.689 -8.915 4.098 1.00 87.00 94 ARG A N 1
ATOM 678 C CA . ARG A 1 94 ? 3.077 -8.688 5.497 1.00 87.00 94 ARG A CA 1
ATOM 679 C C . ARG A 1 94 ? 4.578 -8.334 5.539 1.00 87.00 94 ARG A C 1
ATOM 681 O O . ARG A 1 94 ? 5.360 -9.148 5.047 1.00 87.00 94 ARG A O 1
ATOM 688 N N . PRO A 1 95 ? 4.976 -7.221 6.182 1.00 83.56 95 PRO A N 1
ATOM 689 C CA . PRO A 1 95 ? 6.379 -6.884 6.395 1.00 83.56 95 PRO A CA 1
ATOM 690 C C . PRO A 1 95 ? 7.062 -7.844 7.369 1.00 83.56 95 PRO A C 1
ATOM 692 O O . PRO A 1 95 ? 6.412 -8.490 8.200 1.00 83.56 95 PRO A O 1
ATOM 695 N N . ASP A 1 96 ? 8.391 -7.879 7.329 1.00 82.75 96 ASP A N 1
ATOM 696 C CA . ASP A 1 96 ? 9.192 -8.603 8.313 1.00 82.75 96 ASP A CA 1
ATOM 697 C C . ASP A 1 96 ? 8.894 -8.103 9.736 1.00 82.75 96 ASP A C 1
ATOM 699 O O . ASP A 1 96 ? 8.958 -6.914 10.037 1.00 82.75 96 ASP A O 1
ATOM 703 N N . GLY A 1 97 ? 8.532 -9.026 10.632 1.00 84.19 97 GLY A N 1
ATOM 704 C CA . GLY A 1 97 ? 8.107 -8.688 11.996 1.00 84.19 97 GLY A CA 1
ATOM 705 C C . GLY A 1 97 ? 6.669 -8.161 12.115 1.00 84.19 97 GLY A C 1
ATOM 706 O O . GLY A 1 97 ? 6.226 -7.873 13.226 1.00 84.19 97 GLY A O 1
ATOM 707 N N . GLY A 1 98 ? 5.919 -8.086 11.011 1.00 84.75 98 GLY A N 1
ATOM 708 C CA . GLY A 1 98 ? 4.507 -7.716 11.012 1.00 84.75 98 GLY A CA 1
ATOM 709 C C . GLY A 1 98 ? 3.635 -8.684 11.821 1.00 84.75 98 GLY A C 1
ATOM 710 O O . GLY A 1 98 ? 3.873 -9.895 11.882 1.00 84.75 98 GLY A O 1
ATOM 711 N N . ARG A 1 99 ? 2.582 -8.152 12.443 1.00 89.50 99 ARG A N 1
ATOM 712 C CA . ARG A 1 99 ? 1.677 -8.891 13.331 1.00 89.50 99 ARG A CA 1
ATOM 713 C C . ARG A 1 99 ? 0.762 -9.838 12.546 1.00 89.50 99 ARG A C 1
ATOM 715 O O . ARG A 1 99 ? 0.237 -9.411 11.517 1.00 89.50 99 ARG A O 1
ATOM 722 N N . PRO A 1 100 ? 0.538 -11.095 12.995 1.00 91.38 100 PRO A N 1
ATOM 723 C CA . PRO A 1 100 ? -0.436 -12.026 12.411 1.00 91.38 100 PRO A CA 1
ATOM 724 C C . PRO A 1 100 ? -1.866 -11.467 12.460 1.00 91.38 100 PRO A C 1
ATOM 726 O O . PRO A 1 100 ? -2.218 -10.772 13.404 1.00 91.38 100 PRO A O 1
ATOM 729 N N . GLY A 1 101 ? -2.694 -11.788 11.459 1.00 93.75 101 GLY A N 1
ATOM 730 C CA . GLY A 1 101 ? -4.095 -11.336 11.397 1.00 93.75 101 GLY A CA 1
ATOM 731 C C . GLY A 1 101 ? -4.299 -9.874 10.978 1.00 93.75 101 GLY A C 1
ATOM 732 O O . GLY A 1 101 ? -5.414 -9.372 11.062 1.00 93.75 101 GLY A O 1
ATOM 733 N N . CYS A 1 102 ? -3.244 -9.196 10.525 1.00 95.31 102 CYS A N 1
ATOM 734 C CA . CYS A 1 102 ? -3.310 -7.810 10.063 1.00 95.31 102 CYS A CA 1
ATOM 735 C C . CYS A 1 102 ? -3.070 -7.690 8.558 1.00 95.31 102 CYS A C 1
ATOM 737 O O . CYS A 1 102 ? -2.265 -8.441 7.996 1.00 95.31 102 CYS A O 1
ATOM 739 N N . ASP A 1 103 ? -3.755 -6.721 7.956 1.00 94.62 103 ASP A N 1
ATOM 740 C CA . ASP A 1 103 ? -3.535 -6.253 6.594 1.00 94.62 103 ASP A CA 1
ATOM 741 C C . ASP A 1 103 ? -2.710 -4.970 6.604 1.00 94.62 103 ASP A C 1
ATOM 743 O O . ASP A 1 103 ? -2.821 -4.151 7.521 1.00 94.62 103 ASP A O 1
ATOM 747 N N . TYR A 1 104 ? -1.937 -4.786 5.538 1.00 92.50 104 TYR A N 1
ATOM 748 C CA . TYR A 1 104 ? -1.071 -3.633 5.338 1.00 92.50 104 TYR A CA 1
ATOM 749 C C . TYR A 1 104 ? -1.475 -2.912 4.054 1.00 92.50 104 TYR A C 1
ATOM 751 O O . TYR A 1 104 ? -1.751 -3.558 3.043 1.00 92.50 104 TYR A O 1
ATOM 759 N N . PHE A 1 105 ? -1.515 -1.585 4.084 1.00 91.44 105 PHE A N 1
ATOM 760 C CA . PHE A 1 105 ? -1.935 -0.755 2.955 1.00 91.44 105 PHE A CA 1
ATOM 761 C C . PHE A 1 105 ? -0.920 0.352 2.697 1.00 91.44 105 PHE A C 1
ATOM 763 O O . PHE A 1 105 ? -0.360 0.918 3.636 1.00 91.44 105 PHE A O 1
ATOM 770 N N . ALA A 1 106 ? -0.697 0.663 1.422 1.00 89.38 106 ALA A N 1
ATOM 771 C CA . ALA A 1 106 ? 0.205 1.732 1.023 1.00 89.38 106 ALA A CA 1
ATOM 772 C C . ALA A 1 106 ? -0.416 3.094 1.353 1.00 89.38 106 ALA A C 1
ATOM 774 O O . ALA A 1 106 ? -1.617 3.298 1.165 1.00 89.38 106 ALA A O 1
ATOM 775 N N . ILE A 1 107 ? 0.416 4.031 1.804 1.00 88.25 107 ILE A N 1
ATOM 776 C CA . ILE A 1 107 ? 0.013 5.421 2.075 1.00 88.25 107 ILE A CA 1
ATOM 777 C C . ILE A 1 107 ? 0.107 6.266 0.808 1.00 88.25 107 ILE A C 1
ATOM 779 O O . ILE A 1 107 ? -0.710 7.154 0.568 1.00 88.25 107 ILE A O 1
ATOM 783 N N . THR A 1 108 ? 1.097 5.960 -0.028 1.00 79.06 108 THR A N 1
ATOM 784 C CA . THR A 1 108 ? 1.387 6.674 -1.264 1.00 79.06 108 THR A CA 1
ATOM 785 C C . THR A 1 108 ? 1.809 5.705 -2.355 1.00 79.06 108 THR A C 1
ATOM 787 O O . THR A 1 108 ? 2.350 4.630 -2.099 1.00 79.06 108 THR A O 1
ATOM 790 N N . THR A 1 109 ? 1.575 6.104 -3.598 1.00 72.94 109 THR A N 1
ATOM 791 C CA . THR A 1 109 ? 2.014 5.357 -4.781 1.00 72.94 109 THR A CA 1
ATOM 792 C C . THR A 1 109 ? 3.295 5.939 -5.370 1.00 72.94 109 THR A C 1
ATOM 794 O O . THR A 1 109 ? 3.853 5.390 -6.319 1.00 72.94 109 THR A O 1
ATOM 797 N N . ASN A 1 110 ? 3.779 7.049 -4.799 1.00 70.69 110 ASN A N 1
ATOM 798 C CA . ASN A 1 110 ? 5.013 7.696 -5.202 1.00 70.69 110 ASN A CA 1
ATOM 799 C C . ASN A 1 110 ? 6.218 7.020 -4.523 1.00 70.69 110 ASN A C 1
ATOM 801 O O . ASN A 1 110 ? 6.426 7.254 -3.334 1.00 70.69 110 ASN A O 1
ATOM 805 N N . PRO A 1 111 ? 7.069 6.284 -5.264 1.00 65.31 111 PRO A N 1
ATOM 806 C CA . PRO A 1 111 ? 8.232 5.596 -4.701 1.00 65.31 111 PRO A CA 1
ATOM 807 C C . PRO A 1 111 ? 9.323 6.529 -4.157 1.00 65.31 111 PRO A C 1
ATOM 809 O O . PRO A 1 111 ? 10.295 6.060 -3.576 1.00 65.31 111 PRO A O 1
ATOM 812 N N . PHE A 1 112 ? 9.198 7.839 -4.381 1.00 68.62 112 PHE A N 1
ATOM 813 C CA . PHE A 1 112 ? 10.147 8.852 -3.918 1.00 68.62 112 PHE A CA 1
ATOM 814 C C . PHE A 1 112 ? 9.626 9.690 -2.750 1.00 68.62 112 PHE A C 1
ATOM 816 O O . PHE A 1 112 ? 10.316 10.613 -2.327 1.00 68.62 112 PHE A O 1
ATOM 823 N N . ALA A 1 113 ? 8.398 9.453 -2.291 1.00 64.31 113 ALA A N 1
ATOM 824 C CA . ALA A 1 113 ? 7.890 10.129 -1.108 1.00 64.31 113 ALA A CA 1
ATOM 825 C C . ALA A 1 113 ? 8.456 9.453 0.148 1.00 64.31 113 ALA A C 1
ATOM 827 O O . ALA A 1 113 ? 8.601 8.234 0.172 1.00 64.31 113 ALA A O 1
ATOM 828 N N . ASP A 1 114 ? 8.757 10.237 1.184 1.00 67.56 114 ASP A N 1
ATOM 829 C CA . ASP A 1 114 ? 9.335 9.718 2.434 1.00 67.56 114 ASP A CA 1
ATOM 830 C C . ASP A 1 114 ? 8.430 8.646 3.077 1.00 67.56 114 ASP A C 1
ATOM 832 O O . ASP A 1 114 ? 8.902 7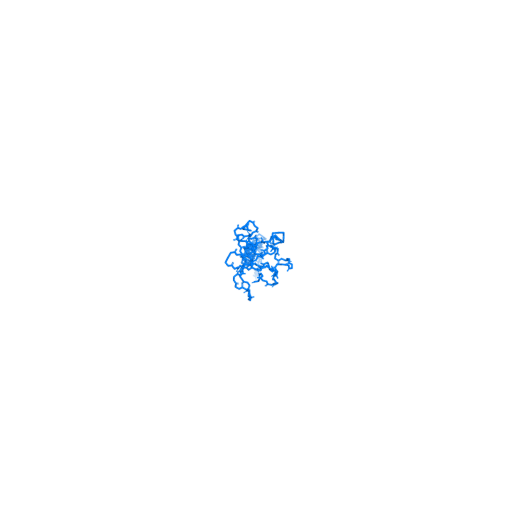.630 3.570 1.00 67.56 114 ASP A O 1
ATOM 836 N N . GLU A 1 115 ? 7.114 8.827 2.954 1.00 70.00 115 GLU A N 1
ATOM 837 C CA . GLU A 1 115 ? 6.057 7.919 3.424 1.00 70.00 115 GLU A CA 1
ATOM 838 C C . GLU A 1 115 ? 5.879 6.652 2.560 1.00 70.00 115 GLU A C 1
ATOM 840 O O . GLU A 1 115 ? 5.008 5.832 2.841 1.00 70.00 115 GLU A O 1
ATOM 845 N N . PHE A 1 116 ? 6.676 6.466 1.497 1.00 67.62 116 PHE A N 1
ATOM 846 C CA . PHE A 1 116 ? 6.645 5.245 0.682 1.00 67.62 116 PHE A CA 1
ATOM 847 C C . PHE A 1 116 ? 7.148 4.022 1.444 1.00 67.62 116 PHE A C 1
ATOM 849 O O . PHE A 1 116 ? 6.774 2.905 1.107 1.00 67.62 116 PHE A O 1
ATOM 856 N N . GLU A 1 117 ? 7.989 4.220 2.461 1.00 76.06 117 GLU A N 1
ATOM 857 C CA . GLU A 1 117 ? 8.398 3.143 3.360 1.00 76.06 117 GLU A CA 1
ATOM 858 C C . GLU A 1 117 ? 7.322 2.774 4.377 1.00 76.06 117 GLU A C 1
ATOM 860 O O . GLU A 1 117 ? 7.356 1.669 4.918 1.00 76.06 117 GLU A O 1
ATOM 865 N N . ASP A 1 118 ? 6.355 3.652 4.605 1.00 86.94 118 ASP A N 1
ATOM 866 C CA . ASP A 1 118 ? 5.367 3.500 5.656 1.00 86.94 118 ASP A CA 1
ATOM 867 C C . ASP A 1 118 ? 4.103 2.806 5.136 1.00 86.94 118 ASP A C 1
ATOM 869 O O . ASP A 1 118 ? 3.753 2.857 3.952 1.00 86.94 118 ASP A O 1
ATOM 873 N N . ALA A 1 119 ? 3.384 2.146 6.041 1.00 90.81 119 ALA A N 1
ATOM 874 C CA . ALA A 1 119 ? 2.114 1.509 5.726 1.00 90.81 119 ALA A CA 1
ATOM 875 C C . ALA A 1 119 ? 1.078 1.733 6.825 1.00 90.81 119 ALA A C 1
ATOM 877 O O . ALA A 1 119 ? 1.393 1.849 8.013 1.00 90.81 119 ALA A O 1
ATOM 878 N N . TYR A 1 120 ? -0.191 1.721 6.428 1.00 93.81 120 TYR A N 1
ATOM 879 C CA . TYR A 1 120 ? -1.289 1.567 7.369 1.00 93.81 120 TYR A CA 1
ATOM 880 C C . TYR A 1 120 ? -1.464 0.092 7.710 1.00 93.81 120 TYR A C 1
ATOM 882 O O . TYR A 1 120 ? -1.608 -0.741 6.819 1.00 93.81 120 TYR A O 1
ATOM 890 N N . GLU A 1 121 ? -1.485 -0.224 8.998 1.00 95.19 121 GLU A N 1
ATOM 891 C CA . GLU A 1 121 ? -1.787 -1.551 9.519 1.00 95.19 121 GLU A CA 1
ATOM 892 C C . GLU A 1 121 ? -3.213 -1.569 10.072 1.00 95.19 121 GLU A C 1
ATOM 894 O O . GLU A 1 121 ? -3.583 -0.726 10.894 1.00 95.19 121 GLU A O 1
ATOM 899 N N . ILE A 1 122 ? -4.003 -2.557 9.655 1.00 96.88 122 ILE A N 1
ATOM 900 C CA . ILE A 1 122 ? -5.335 -2.830 10.200 1.00 96.88 122 ILE A CA 1
ATOM 901 C C . ILE A 1 122 ? -5.368 -4.285 10.646 1.00 96.88 122 ILE A C 1
ATOM 903 O O . ILE A 1 122 ? -5.245 -5.197 9.831 1.00 96.88 122 ILE A O 1
ATOM 907 N N . CYS A 1 123 ? -5.521 -4.506 11.946 1.00 97.19 123 CYS A N 1
ATOM 908 C CA . CYS A 1 123 ? -5.605 -5.838 12.524 1.00 97.19 123 CYS A CA 1
ATOM 909 C C . CYS A 1 123 ? -7.049 -6.254 12.736 1.00 97.19 123 CYS A C 1
ATOM 911 O O . CYS A 1 123 ? -7.872 -5.470 13.219 1.00 97.19 123 CYS A O 1
ATOM 913 N N . TRP A 1 124 ? -7.306 -7.519 12.433 1.00 97.12 124 TRP A N 1
ATOM 914 C CA . TRP A 1 124 ? -8.627 -8.110 12.471 1.00 97.12 124 TRP A CA 1
ATOM 915 C C . TRP A 1 124 ? -8.687 -9.190 13.543 1.00 97.12 124 TRP A C 1
ATOM 917 O O . TRP A 1 124 ? -7.773 -10.006 13.669 1.00 97.12 124 TRP A O 1
ATOM 927 N N . ASP A 1 125 ? -9.789 -9.218 14.281 1.00 96.88 125 ASP A N 1
ATOM 928 C CA . ASP A 1 125 ? -10.243 -10.429 14.953 1.00 96.88 125 ASP A CA 1
ATOM 929 C C . ASP A 1 125 ? -11.522 -10.886 14.266 1.00 96.88 125 ASP A C 1
ATOM 931 O O . ASP A 1 125 ? -12.517 -10.160 14.219 1.00 96.88 125 ASP A O 1
ATOM 935 N N . GLN A 1 126 ? -11.459 -12.072 13.666 1.00 93.25 126 GLN A N 1
ATOM 936 C CA . GLN A 1 126 ? -12.462 -12.553 12.719 1.00 93.25 126 GLN A CA 1
ATOM 937 C C . GLN A 1 126 ? -12.633 -11.560 11.551 1.00 93.25 126 GLN A C 1
ATOM 939 O O . GLN A 1 126 ? -11.805 -11.553 10.645 1.00 93.25 126 GLN A O 1
ATOM 944 N N . ASP A 1 127 ? -13.649 -10.699 11.598 1.00 95.06 127 ASP A N 1
ATOM 945 C CA . ASP A 1 127 ? -13.919 -9.652 10.602 1.00 95.06 127 ASP A CA 1
ATOM 946 C C . ASP A 1 127 ? -14.088 -8.262 11.237 1.00 95.06 127 ASP A C 1
ATOM 948 O O . ASP A 1 127 ? -14.565 -7.336 10.581 1.00 95.06 127 ASP A O 1
ATOM 952 N N . LEU A 1 128 ? -13.705 -8.096 12.506 1.00 97.81 128 LEU A N 1
ATOM 953 C CA . LEU A 1 128 ? -13.793 -6.825 13.219 1.00 97.81 128 LEU A CA 1
ATOM 954 C C . LEU A 1 128 ? -12.417 -6.183 13.352 1.00 97.81 128 LEU A C 1
ATOM 956 O O . LEU A 1 128 ? -11.442 -6.847 13.711 1.00 97.81 128 LEU A O 1
ATOM 960 N N . VAL A 1 129 ? -12.346 -4.875 13.117 1.00 97.88 129 VAL A N 1
ATOM 961 C CA . VAL A 1 129 ? -11.132 -4.096 13.372 1.00 97.88 129 VAL A CA 1
ATOM 962 C C . VAL A 1 129 ? -10.848 -4.097 14.871 1.00 97.88 129 VAL A C 1
ATOM 964 O O . VAL A 1 129 ? -11.646 -3.596 15.660 1.00 97.88 129 VAL A O 1
ATOM 967 N N . VAL A 1 130 ? -9.689 -4.606 15.280 1.00 98.06 130 VAL A N 1
ATOM 968 C CA . VAL A 1 130 ? -9.248 -4.583 16.688 1.00 98.06 130 VAL A CA 1
ATOM 969 C C . VAL A 1 130 ? -8.140 -3.571 16.949 1.00 98.06 130 VAL A C 1
ATOM 971 O O . VAL A 1 130 ? -7.947 -3.138 18.083 1.00 98.06 130 VAL A O 1
ATOM 974 N N . SER A 1 131 ? -7.404 -3.172 15.912 1.00 97.06 131 SER A N 1
ATOM 975 C CA . SER A 1 131 ? -6.339 -2.176 16.011 1.00 97.06 131 SER A CA 1
ATOM 976 C C . SER A 1 131 ? -6.058 -1.573 14.642 1.00 97.06 131 SER A C 1
ATOM 978 O O . SER A 1 131 ? -6.087 -2.274 13.634 1.00 97.06 131 SER A O 1
ATOM 980 N N . THR A 1 132 ? -5.745 -0.282 14.631 1.00 96.75 132 THR A N 1
ATOM 981 C CA . THR A 1 132 ? -5.216 0.438 13.473 1.00 96.75 132 THR A CA 1
ATOM 982 C C . THR A 1 132 ? -3.929 1.140 13.884 1.00 96.75 132 THR A C 1
ATOM 984 O O . THR A 1 132 ? -3.882 1.732 14.966 1.00 96.75 132 THR A O 1
ATOM 987 N N . ALA A 1 133 ? -2.898 1.099 13.049 1.00 94.31 133 ALA A N 1
ATOM 988 C CA . ALA A 1 133 ? -1.628 1.762 13.321 1.00 94.31 133 ALA A CA 1
ATOM 989 C C . ALA A 1 133 ? -0.974 2.275 12.034 1.00 94.31 133 ALA A C 1
ATOM 991 O O . ALA A 1 133 ? -1.269 1.800 10.941 1.00 94.31 133 ALA A O 1
ATOM 992 N N . LEU A 1 134 ? -0.072 3.240 12.190 1.00 91.50 134 LEU A N 1
ATOM 993 C CA . LEU A 1 134 ? 0.922 3.587 11.183 1.00 91.50 134 LEU A CA 1
ATOM 994 C C . LEU A 1 134 ? 2.194 2.805 11.521 1.00 91.50 134 LEU A C 1
ATOM 996 O O . LEU A 1 134 ? 2.659 2.876 12.660 1.00 91.50 134 LEU A O 1
ATOM 1000 N N . VAL A 1 135 ? 2.720 2.044 10.567 1.00 89.44 135 VAL A N 1
ATOM 1001 C CA . VAL A 1 135 ? 3.954 1.271 10.732 1.00 89.44 135 VAL A CA 1
ATOM 1002 C C . VAL A 1 135 ? 5.020 1.793 9.778 1.00 89.44 135 VAL A C 1
ATOM 1004 O O . VAL A 1 135 ? 4.772 1.945 8.584 1.00 89.44 135 VAL A O 1
ATOM 1007 N N . GLU A 1 136 ? 6.202 2.068 10.320 1.00 84.88 136 GLU A N 1
ATOM 1008 C CA . GLU A 1 136 ? 7.344 2.564 9.550 1.00 84.88 136 GLU A CA 1
ATOM 1009 C C . GLU A 1 136 ? 8.085 1.407 8.864 1.00 84.88 136 GLU A C 1
ATOM 1011 O O . GLU A 1 136 ? 8.239 0.326 9.442 1.00 84.88 136 GLU A O 1
ATOM 1016 N N . GLY A 1 137 ? 8.579 1.626 7.644 1.00 70.75 137 GLY A N 1
ATOM 1017 C CA . GLY A 1 137 ? 9.446 0.667 6.939 1.00 70.75 137 GLY A CA 1
ATOM 1018 C C . GLY A 1 137 ? 8.778 -0.639 6.480 1.00 70.75 137 GLY A C 1
ATOM 1019 O O . GLY A 1 137 ? 9.479 -1.610 6.193 1.00 70.75 137 GLY A O 1
ATOM 1020 N N . ALA A 1 138 ? 7.449 -0.686 6.422 1.00 66.94 138 ALA A N 1
ATOM 1021 C CA . ALA A 1 138 ? 6.656 -1.873 6.118 1.00 6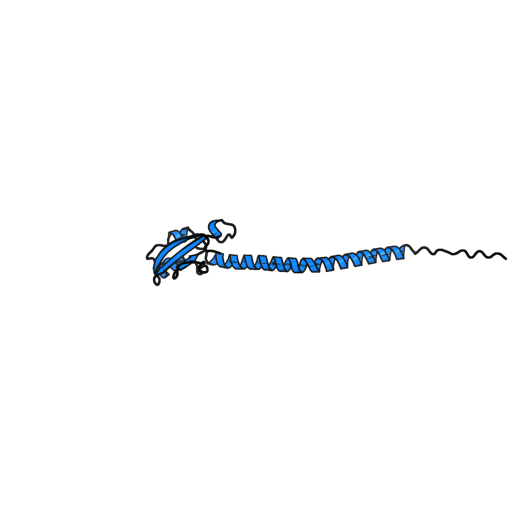6.94 138 ALA A CA 1
ATOM 1022 C C . ALA A 1 138 ? 6.484 -2.181 4.616 1.00 66.94 138 ALA A C 1
ATOM 1024 O O . ALA A 1 138 ? 6.062 -3.281 4.269 1.00 66.94 138 ALA A O 1
ATOM 1025 N N . ALA A 1 139 ? 6.789 -1.248 3.713 1.00 59.19 139 ALA A N 1
ATOM 1026 C CA . ALA A 1 139 ? 6.572 -1.433 2.272 1.00 59.19 139 ALA A CA 1
ATOM 1027 C C . ALA A 1 139 ? 7.769 -2.046 1.504 1.00 59.19 139 ALA A C 1
ATOM 1029 O O . ALA A 1 139 ? 7.780 -2.016 0.271 1.00 59.19 139 ALA A O 1
ATOM 1030 N N . ARG A 1 140 ? 8.787 -2.559 2.212 1.00 55.00 140 ARG A N 1
ATOM 1031 C CA . ARG A 1 140 ? 10.053 -3.054 1.635 1.00 55.00 140 ARG A CA 1
ATOM 1032 C C . ARG A 1 140 ? 10.020 -4.529 1.234 1.00 55.00 140 ARG A C 1
ATOM 1034 O O . ARG A 1 140 ? 9.463 -5.342 2.003 1.00 55.00 140 ARG A O 1
#

Nearest PDB structures (foldseek):
  2g2u-assembly1_B  TM=6.649E-01  e=4.267E-02  Streptomyces clavuligerus
  2g2w-assembly1_B  TM=6.552E-01  e=5.539E-02  Streptomyces clavuligerus
  3e2l-assembly2_D  TM=4.671E-01  e=3.080E-02  Streptomyces clavuligerus
  5ltd-assembly1_A  TM=2.627E-01  e=8.405E+00  Ogataea angusta
  5ltd-assembly2_B  TM=2.857E-01  e=8.405E+00  Ogataea angusta

Foldseek 3Di:
DDDDPPDDPDDPDPVVVVVVVVVVVVVVVVVCVVVVCVPVVVVVVVVCVVVVVLVVLLVLQVQQAQEPVLLVVDDFFDFCVVSVVRGGPHFADFADVRDPQKTWGQHDSDCPDQSRQKTWIFHDDPGTTHDIDIGGRGRD

Solvent-accessible surface area (backbone atoms only — not comparable to full-atom values): 8012 Å² total; per-residue (Å²): 142,84,84,84,82,78,81,78,78,79,73,80,58,73,66,60,56,51,51,51,52,54,48,52,53,55,51,49,52,53,51,52,51,53,56,48,46,68,51,49,50,58,53,51,52,53,50,50,51,55,53,50,50,53,55,52,56,41,56,54,35,59,41,9,43,36,47,72,73,45,54,73,69,63,52,74,66,42,43,53,80,78,49,44,87,58,51,47,92,40,63,48,71,82,28,93,91,54,65,88,64,44,48,30,23,26,58,46,59,49,87,83,45,85,55,34,34,24,22,41,36,43,28,43,56,94,54,25,29,70,43,75,47,82,40,79,66,36,64,114

pLDDT: mean 76.87, std 15.24, range [43.81, 98.06]

Sequence (140 aa):
MLGETGRQVQSPAPDSARGLVAGLSRARRRGTILVGAAIAIPAVTLGAVTVGLAVANSREADRALLTAEQFGQIRVGDARTDIGHLLPRYTLPRPDGGRPGCDYFAITTNPFADEFEDAYEICWDQDLVVSTALVEGAAR

Radius of gyration: 35.1 Å; Cα contacts (8 Å, |Δi|>4): 165; chains: 1; bounding box: 94×23×95 Å

Organism: NCBI:txid2509459

Secondary structure (DSSP, 8-state):
----------PPPHHHHHHHHHHHHHHHHHHHHHHHHHHHHHHHHHHHHHHHHHHHHHHHHTTSB--HHHHTT--TT-BTTTSTTTS-S--BPPPTTPPTTEEEEES-S-TTSGGGG-EEEEEEETTEEEEEEEETTTT-